Protein AF-A0A9W7WUG7-F1 (afdb_monomer)

Secondary structure (DSSP, 8-state):
-------S-PPPEEP--TT-TTS-TTTS-EEEEEEEEEETTT--EEEEEEEE--EEPGGGPPTTEEEEEEETTT--EEEEEESSSS-EEESSBTT-

Organism: Triplophysa rosa (NCBI:txid992332)

Sequence (96 aa):
MRGEQFLKGVGSVSPANPLNPSHSPDTDYKGGQSQPVVNVMTGQAFITAQIHGYGIDIESLPPGSSLLFINANDETNEGIMHNANPAFIVHFQPEA

Solvent-accessible surface area (backbone atoms only — not comparable to full-atom values): 5838 Å² total; per-residue (Å²): 133,92,78,83,53,82,75,91,65,80,38,57,71,48,69,60,42,89,82,43,96,89,48,60,40,75,68,38,58,37,78,47,74,72,45,48,34,28,32,71,89,76,70,49,73,44,75,31,33,34,80,48,62,59,42,52,48,76,92,46,48,51,90,62,54,43,83,36,24,30,28,73,86,75,68,46,56,36,20,40,30,40,75,90,48,105,38,47,53,63,71,48,51,84,88,109

Mean predicted aligned error: 9.74 Å

InterPro domains:
  IPR017926 Glutamine amidotransferase [PF00117] (31-96)
  IPR029062 Class I glutamine amidotransferase-like [G3DSA:3.40.50.880] (11-96)
  IPR029062 Class I glutamine amidotransferase-like [SSF52317] (32-96)

Foldseek 3Di:
DDADDDDPFAFDKDQQDCPDPLAHQVVQQDADQAWWKAFPVPRDIDGFGAGGRIAHDQVRGDPQKHQGMATPPRGTGAKIDGNPDRHMDGRTDPVD

Nearest PDB structures (foldseek):
  1m6v-assembly1_F  TM=9.298E-01  e=2.275E-06  Escherichia coli
  1a9x-assembly1_B  TM=9.480E-01  e=6.957E-06  Escherichia coli
  1c30-assembly1_B  TM=9.467E-01  e=7.826E-06  Escherichia coli
  1cs0-assembly1_F  TM=9.497E-01  e=8.300E-06  Escherichia coli
  1t36-assembly1_D  TM=9.464E-01  e=7.379E-06  Escherichia coli

Structure (mmCIF, N/CA/C/O backbone):
data_AF-A0A9W7WUG7-F1
#
_entry.id   AF-A0A9W7WUG7-F1
#
loop_
_atom_site.group_PDB
_atom_site.id
_atom_site.type_symbol
_atom_site.label_atom_id
_atom_site.label_alt_id
_atom_site.label_comp_id
_atom_site.label_asym_id
_atom_site.label_entity_id
_atom_site.label_seq_id
_atom_site.pdbx_PDB_ins_code
_atom_site.Cartn_x
_atom_site.Cartn_y
_atom_site.Cartn_z
_atom_site.occupancy
_atom_site.B_iso_or_equiv
_atom_site.auth_seq_id
_atom_site.auth_comp_id
_atom_site.auth_asym_id
_atom_site.auth_atom_id
_atom_site.pdbx_PDB_model_num
ATOM 1 N N . MET A 1 1 ? -5.679 18.942 -2.032 1.00 33.12 1 MET A N 1
ATOM 2 C CA . MET A 1 1 ? -6.312 18.553 -0.751 1.00 33.12 1 MET A CA 1
ATOM 3 C C . MET A 1 1 ? -5.184 18.151 0.189 1.00 33.12 1 MET A C 1
ATOM 5 O O . MET A 1 1 ? -4.403 17.298 -0.197 1.00 33.12 1 MET A O 1
ATOM 9 N N . ARG A 1 2 ? -4.998 18.841 1.325 1.00 33.09 2 ARG A N 1
ATOM 10 C CA . ARG A 1 2 ? -3.901 18.568 2.277 1.00 33.09 2 ARG A CA 1
ATOM 11 C C . ARG A 1 2 ? -4.255 17.344 3.123 1.00 33.09 2 ARG A C 1
ATOM 13 O O . ARG A 1 2 ? -5.149 17.437 3.958 1.00 33.09 2 ARG A O 1
ATOM 20 N N . GLY A 1 3 ? -3.577 16.227 2.891 1.00 32.34 3 GLY A N 1
ATOM 21 C CA . GLY A 1 3 ? -3.638 15.033 3.730 1.00 32.34 3 GLY A CA 1
ATOM 22 C C . GLY A 1 3 ? -2.404 14.954 4.619 1.00 32.34 3 GLY A C 1
ATOM 23 O O . GLY A 1 3 ? -1.493 14.199 4.325 1.00 32.34 3 GLY A O 1
ATOM 24 N N . GLU A 1 4 ? -2.357 15.746 5.687 1.00 38.69 4 GLU A N 1
ATOM 25 C CA . GLU A 1 4 ? -1.382 15.559 6.767 1.00 38.69 4 GLU A CA 1
ATOM 26 C C . GLU A 1 4 ? -2.165 15.340 8.061 1.00 38.69 4 GLU A C 1
ATOM 28 O O . GLU A 1 4 ? -2.474 16.272 8.800 1.00 38.69 4 GLU A O 1
ATOM 33 N N . GLN A 1 5 ? -2.540 14.088 8.315 1.00 39.56 5 GLN A N 1
ATOM 34 C CA . GLN A 1 5 ? -2.902 13.633 9.653 1.00 39.56 5 GLN A CA 1
ATOM 35 C C . GLN A 1 5 ? -1.967 12.481 10.002 1.00 39.56 5 GLN A C 1
ATOM 37 O O . GLN A 1 5 ? -2.137 11.355 9.543 1.00 39.56 5 GLN A O 1
ATOM 42 N N . PHE A 1 6 ? -0.934 12.800 10.782 1.00 38.16 6 PHE A N 1
ATOM 43 C CA . PHE A 1 6 ? 0.032 11.835 11.290 1.00 38.16 6 PHE A CA 1
ATOM 44 C C . PHE A 1 6 ? -0.683 10.828 12.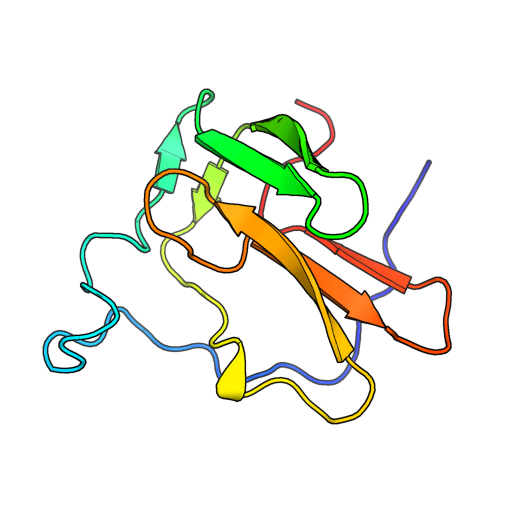196 1.00 38.16 6 PHE A C 1
ATOM 46 O O . PHE A 1 6 ? -1.118 11.171 13.299 1.00 38.16 6 PHE A O 1
ATOM 53 N N . LEU A 1 7 ? -0.777 9.576 11.749 1.00 41.84 7 LEU A N 1
ATOM 54 C CA . LEU A 1 7 ? -1.131 8.456 12.612 1.00 41.84 7 LEU A CA 1
ATOM 55 C C . LEU A 1 7 ? -0.018 8.297 13.657 1.00 41.84 7 LEU A C 1
ATOM 57 O O . LEU A 1 7 ? 1.094 7.869 13.357 1.00 41.84 7 LEU A O 1
ATOM 61 N N . LYS A 1 8 ? -0.294 8.702 14.901 1.00 37.09 8 LYS A N 1
ATOM 62 C CA . LYS A 1 8 ? 0.598 8.466 16.043 1.00 37.09 8 LYS A CA 1
ATOM 63 C C . LYS A 1 8 ? 0.459 7.004 16.466 1.00 37.09 8 LYS A C 1
ATOM 65 O O . LYS A 1 8 ? -0.366 6.670 17.307 1.00 37.09 8 LYS A O 1
ATOM 70 N N . GLY A 1 9 ? 1.259 6.152 15.842 1.00 42.41 9 GLY A N 1
ATOM 71 C CA . GLY A 1 9 ? 1.333 4.716 16.098 1.00 42.41 9 GLY A CA 1
ATOM 72 C C . GLY A 1 9 ? 2.176 4.081 15.007 1.00 42.41 9 GLY A C 1
ATOM 73 O O . GLY A 1 9 ? 1.637 3.522 14.060 1.00 42.41 9 GLY A O 1
ATOM 74 N N . VAL A 1 10 ? 3.490 4.288 15.072 1.00 46.44 10 VAL A N 1
ATOM 75 C CA . VAL A 1 10 ? 4.414 3.818 14.036 1.00 46.44 10 VAL A CA 1
ATOM 76 C C . VAL A 1 10 ? 4.529 2.302 14.190 1.00 46.44 10 VAL A C 1
ATOM 78 O O . VAL A 1 10 ? 4.972 1.837 15.241 1.00 46.44 10 VAL A O 1
ATOM 81 N N . GLY A 1 11 ? 4.089 1.544 13.179 1.00 49.59 11 GLY A N 1
ATOM 82 C CA . GLY A 1 11 ? 4.448 0.129 13.047 1.00 49.59 11 GLY A CA 1
ATOM 83 C C . GLY A 1 11 ? 5.971 -0.027 13.071 1.00 49.59 11 GLY A C 1
ATOM 84 O O . GLY A 1 11 ? 6.705 0.956 12.904 1.00 49.59 11 GLY A O 1
ATOM 85 N N . SER A 1 12 ? 6.474 -1.233 13.324 1.00 53.47 12 SER A N 1
ATOM 86 C CA . SER A 1 12 ? 7.923 -1.426 13.331 1.00 53.47 12 SER A CA 1
ATOM 87 C C . SER A 1 12 ? 8.475 -1.155 11.936 1.00 53.47 12 SER A C 1
ATOM 89 O O . SER A 1 12 ? 8.079 -1.794 10.964 1.00 53.47 12 SER A O 1
ATOM 91 N N . VAL A 1 13 ? 9.392 -0.196 11.849 1.00 49.56 13 VAL A N 1
ATOM 92 C CA . VAL A 1 13 ? 10.172 0.050 10.638 1.00 49.56 13 VAL A CA 1
ATOM 93 C C . VAL A 1 13 ? 11.291 -0.978 10.630 1.00 49.56 13 VAL A C 1
ATOM 95 O O . VAL A 1 13 ? 12.087 -1.031 11.573 1.00 49.56 13 VAL A O 1
ATOM 98 N N . SER A 1 14 ? 11.342 -1.818 9.606 1.00 46.53 14 SER A N 1
ATOM 99 C CA . SER A 1 14 ? 12.415 -2.794 9.463 1.00 46.53 14 SER A CA 1
ATOM 100 C C . SER A 1 14 ? 13.449 -2.248 8.480 1.00 46.53 14 SER A C 1
ATOM 102 O O . SER A 1 14 ? 13.078 -1.865 7.373 1.00 46.53 14 SER A O 1
ATOM 104 N N . PRO A 1 15 ? 14.748 -2.188 8.839 1.00 43.59 15 PRO A N 1
ATOM 105 C CA . PRO A 1 15 ? 15.774 -2.162 7.809 1.00 43.59 15 PRO A CA 1
ATOM 106 C C . PRO A 1 15 ? 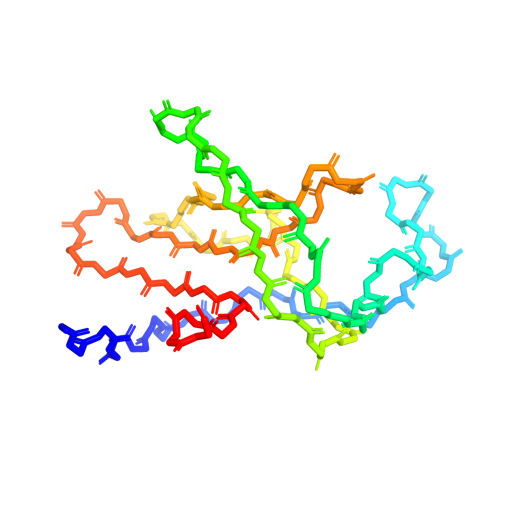15.637 -3.435 6.977 1.00 43.59 15 PRO A C 1
ATOM 108 O O . PRO A 1 15 ? 15.304 -4.486 7.530 1.00 43.59 15 PRO A O 1
ATOM 111 N N . ALA A 1 16 ? 15.937 -3.331 5.686 1.00 44.94 16 ALA A N 1
ATOM 112 C CA . ALA A 1 16 ? 16.210 -4.445 4.789 1.00 44.94 16 ALA A CA 1
ATOM 113 C C . ALA A 1 16 ? 16.859 -5.623 5.555 1.00 44.94 16 ALA A C 1
ATOM 115 O O . ALA A 1 16 ? 18.033 -5.565 5.926 1.00 44.94 16 ALA A O 1
ATOM 116 N N . ASN A 1 17 ? 16.072 -6.655 5.886 1.00 35.78 17 ASN A N 1
ATOM 117 C CA . ASN A 1 17 ? 16.531 -7.788 6.686 1.00 35.78 17 ASN A CA 1
ATOM 118 C C . ASN A 1 17 ? 16.951 -8.911 5.729 1.00 35.78 17 ASN A C 1
ATOM 120 O O . ASN A 1 17 ? 16.077 -9.559 5.155 1.00 35.78 17 ASN A O 1
ATOM 124 N N . PRO A 1 18 ? 18.254 -9.210 5.577 1.00 38.75 18 PRO A N 1
ATOM 125 C CA . PRO A 1 18 ? 18.721 -10.234 4.642 1.00 38.75 18 PRO A CA 1
ATOM 126 C C . PRO A 1 18 ? 18.311 -11.668 5.017 1.00 38.75 18 PRO A C 1
ATOM 128 O O . PRO A 1 18 ? 18.656 -12.603 4.301 1.00 38.75 18 PRO A O 1
ATOM 131 N N . LEU A 1 19 ? 17.598 -11.863 6.133 1.00 35.78 19 LEU A N 1
ATOM 132 C CA . LEU A 1 19 ? 17.197 -13.173 6.646 1.00 35.78 19 LEU A CA 1
ATOM 133 C C . LEU A 1 19 ? 15.675 -13.391 6.708 1.00 35.78 19 LEU A C 1
ATOM 135 O O . LEU A 1 19 ? 15.255 -14.417 7.239 1.00 35.78 19 LEU A O 1
ATOM 139 N N . ASN A 1 20 ? 14.847 -12.485 6.166 1.00 42.03 20 ASN A N 1
ATOM 140 C CA . ASN A 1 20 ? 13.430 -12.779 5.934 1.00 42.03 20 ASN A CA 1
ATOM 141 C C . ASN A 1 20 ? 13.223 -13.278 4.488 1.00 42.03 20 ASN A C 1
ATOM 143 O O . ASN A 1 20 ? 13.195 -12.464 3.569 1.00 42.03 20 ASN A O 1
ATOM 147 N N . PRO A 1 21 ? 13.054 -14.589 4.239 1.00 40.69 21 PRO A N 1
ATOM 148 C CA . PRO A 1 21 ? 12.905 -15.113 2.882 1.00 40.69 21 PRO A CA 1
ATOM 149 C C . PRO A 1 21 ? 11.603 -14.680 2.184 1.00 40.69 21 PRO A C 1
ATOM 151 O O . PRO A 1 21 ? 11.454 -14.965 0.999 1.00 40.69 21 PRO A O 1
ATOM 154 N N . SER A 1 22 ? 10.672 -14.010 2.883 1.00 45.56 22 SER A N 1
ATOM 155 C CA . SER A 1 22 ? 9.449 -13.455 2.288 1.00 45.56 22 SER A CA 1
ATOM 156 C C . SER A 1 22 ? 9.536 -11.967 1.919 1.00 45.56 22 SER A C 1
ATOM 158 O O . SER A 1 22 ? 8.620 -11.474 1.276 1.00 45.56 22 SER A O 1
ATOM 160 N N . HIS A 1 23 ? 10.598 -11.254 2.310 1.00 46.66 23 HIS A N 1
ATOM 161 C CA . HIS A 1 23 ? 10.830 -9.845 1.967 1.00 46.66 23 HIS A CA 1
ATOM 162 C C . HIS A 1 23 ? 12.325 -9.659 1.700 1.00 46.66 23 HIS A C 1
ATOM 164 O O . HIS A 1 23 ? 13.135 -9.642 2.628 1.00 46.66 23 HIS A O 1
ATOM 170 N N . SER A 1 24 ? 12.701 -9.578 0.423 1.00 41.12 24 SER A N 1
ATOM 171 C CA . SER A 1 24 ? 14.103 -9.416 0.041 1.00 41.12 24 SER A CA 1
ATOM 172 C C . SER A 1 24 ? 14.595 -8.021 0.449 1.00 41.12 24 SER A C 1
ATOM 174 O O . SER A 1 24 ? 13.926 -7.038 0.153 1.00 41.12 24 SER A O 1
ATOM 176 N N . PRO A 1 25 ? 15.777 -7.879 1.072 1.00 44.62 25 PRO A N 1
ATOM 177 C CA . PRO A 1 25 ? 16.350 -6.571 1.410 1.00 44.62 25 PRO A CA 1
ATOM 178 C C . PRO A 1 25 ? 16.497 -5.624 0.202 1.00 44.62 25 PRO A C 1
ATOM 180 O O . PRO A 1 25 ? 16.551 -4.409 0.381 1.00 44.62 25 PRO A O 1
ATOM 183 N N . ASP A 1 26 ? 16.540 -6.171 -1.015 1.00 43.97 26 ASP A N 1
ATOM 184 C CA . ASP A 1 26 ? 16.696 -5.416 -2.259 1.00 43.97 26 ASP A CA 1
ATOM 185 C C . ASP A 1 26 ? 15.380 -4.803 -2.791 1.00 43.97 26 ASP A C 1
ATOM 187 O O . ASP A 1 26 ? 15.438 -3.944 -3.668 1.00 43.97 26 ASP A O 1
ATOM 191 N N . THR A 1 27 ? 14.199 -5.202 -2.290 1.00 51.59 27 THR A N 1
ATOM 192 C CA . THR A 1 27 ? 12.891 -4.694 -2.780 1.00 51.59 27 THR A CA 1
ATOM 193 C C . THR A 1 27 ? 12.453 -3.381 -2.130 1.00 51.59 27 THR A C 1
ATOM 195 O O . THR A 1 27 ? 11.649 -2.636 -2.689 1.00 51.59 27 THR A O 1
ATOM 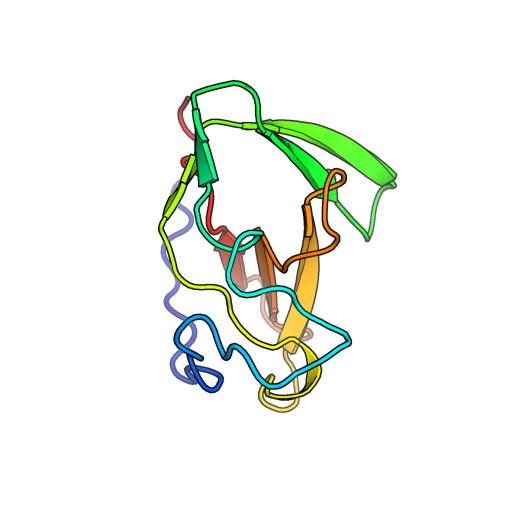198 N N . ASP A 1 28 ? 13.009 -3.050 -0.965 1.00 56.25 28 ASP A N 1
ATOM 199 C CA . ASP A 1 28 ? 12.639 -1.833 -0.234 1.00 56.25 28 ASP A CA 1
ATOM 200 C C . ASP A 1 28 ? 13.351 -0.580 -0.757 1.00 56.25 28 ASP A C 1
ATOM 202 O O . ASP A 1 28 ? 12.921 0.534 -0.462 1.00 56.25 28 ASP A O 1
ATOM 206 N N . TYR A 1 29 ? 14.426 -0.729 -1.542 1.00 55.69 29 TYR A N 1
ATOM 207 C CA . TYR A 1 29 ? 15.062 0.408 -2.203 1.00 55.69 29 TYR A CA 1
ATOM 208 C C . TYR A 1 29 ? 14.303 0.775 -3.478 1.00 55.69 29 TYR A C 1
ATOM 210 O O . TYR A 1 29 ? 14.491 0.180 -4.541 1.00 55.69 29 TYR A O 1
ATOM 218 N N . LYS A 1 30 ? 13.467 1.808 -3.385 1.00 63.44 30 LYS A N 1
ATOM 219 C CA . LYS A 1 30 ? 12.642 2.280 -4.496 1.00 63.44 30 LYS A CA 1
ATOM 220 C C . LYS A 1 30 ? 13.121 3.646 -4.926 1.00 63.44 30 LYS A C 1
ATOM 222 O O . LYS A 1 30 ? 12.855 4.633 -4.254 1.00 63.44 30 LYS A O 1
ATOM 227 N N . GLY A 1 31 ? 13.839 3.695 -6.045 1.00 65.81 31 GLY A N 1
ATOM 228 C CA . GLY A 1 31 ? 14.280 4.931 -6.684 1.00 65.81 31 GLY A CA 1
ATOM 229 C C . GLY A 1 31 ? 13.693 5.050 -8.085 1.00 65.81 31 GLY A C 1
ATOM 230 O O . GLY A 1 31 ? 14.015 4.253 -8.962 1.00 65.81 31 GLY A O 1
ATOM 231 N N . GLY A 1 32 ? 12.833 6.039 -8.321 1.00 68.62 32 GLY A N 1
ATOM 232 C CA . GLY A 1 32 ? 12.351 6.350 -9.667 1.00 68.62 32 GLY A CA 1
ATOM 233 C C . GLY A 1 32 ? 10.979 7.011 -9.712 1.00 68.62 32 GLY A C 1
ATOM 234 O O . GLY A 1 32 ? 10.247 7.050 -8.732 1.00 68.62 32 GLY A O 1
ATOM 235 N N . GLN A 1 33 ? 10.629 7.519 -10.892 1.00 75.69 33 GLN A N 1
ATOM 236 C CA . GLN A 1 33 ? 9.377 8.238 -11.176 1.00 75.69 33 GLN A CA 1
ATOM 237 C C . GLN A 1 33 ? 8.292 7.316 -11.770 1.00 75.69 33 GLN A C 1
ATOM 239 O O . GLN A 1 33 ? 7.335 7.780 -12.382 1.00 75.69 33 GLN A O 1
ATOM 244 N N . SER A 1 34 ? 8.491 5.995 -11.715 1.00 86.25 34 SER A N 1
ATOM 245 C CA . SER A 1 34 ? 7.676 5.028 -12.462 1.00 86.25 34 SER A CA 1
ATOM 246 C C . SER A 1 34 ? 7.321 3.783 -11.652 1.00 86.25 34 SER A C 1
ATOM 248 O O . SER A 1 34 ? 7.286 2.682 -12.195 1.00 86.25 34 SER A O 1
ATOM 250 N N . GLN A 1 35 ? 7.080 3.946 -10.349 1.00 86.94 35 GLN A N 1
ATOM 251 C CA . GLN A 1 35 ? 6.707 2.837 -9.472 1.00 86.94 35 GLN A CA 1
ATOM 252 C C . GLN A 1 35 ? 5.185 2.614 -9.497 1.00 86.94 35 GLN A C 1
ATOM 254 O O . GLN A 1 35 ? 4.439 3.549 -9.176 1.00 86.94 35 GLN A O 1
ATOM 259 N N . PRO A 1 36 ? 4.703 1.420 -9.892 1.00 91.50 36 PRO A N 1
ATOM 260 C CA . PRO A 1 36 ? 3.285 1.104 -9.936 1.00 91.50 36 PRO A CA 1
ATOM 261 C C . PRO A 1 36 ? 2.755 0.799 -8.534 1.00 91.50 36 PRO A C 1
ATOM 263 O O . PRO A 1 36 ? 3.245 -0.092 -7.840 1.00 91.50 36 PRO A O 1
ATOM 266 N N . VAL A 1 37 ? 1.707 1.510 -8.138 1.00 91.62 37 VAL A N 1
ATOM 267 C CA . VAL A 1 37 ? 1.044 1.339 -6.845 1.00 91.62 37 VAL A CA 1
ATOM 268 C C . VAL A 1 37 ? -0.435 1.078 -7.069 1.00 91.62 37 VAL A C 1
ATOM 270 O O . VAL A 1 37 ? -1.076 1.759 -7.867 1.00 91.62 37 VAL A O 1
ATOM 273 N N . VAL A 1 38 ? -0.991 0.099 -6.363 1.00 94.25 38 VAL A N 1
ATOM 274 C CA . VAL A 1 38 ? -2.397 -0.296 -6.474 1.00 94.25 38 VAL A CA 1
ATOM 275 C C . VAL A 1 38 ? -3.132 0.055 -5.191 1.00 94.25 38 VAL A C 1
ATOM 277 O O . VAL A 1 38 ? -2.694 -0.293 -4.096 1.00 94.25 38 VAL A O 1
ATOM 280 N N . ASN A 1 39 ? -4.270 0.733 -5.325 1.00 95.19 39 ASN A N 1
ATOM 281 C CA . ASN A 1 39 ? -5.218 0.905 -4.235 1.00 95.19 39 ASN A CA 1
ATOM 282 C C . ASN A 1 39 ? -5.958 -0.416 -4.007 1.00 95.19 39 ASN A C 1
ATOM 284 O O . ASN A 1 39 ? -6.725 -0.855 -4.866 1.00 95.19 39 ASN A O 1
ATOM 288 N N . VAL A 1 40 ? -5.765 -1.033 -2.844 1.00 94.06 40 VAL A N 1
ATOM 289 C CA . VAL A 1 40 ? -6.326 -2.365 -2.560 1.00 94.06 40 VAL A CA 1
ATOM 290 C C . VAL A 1 40 ? -7.848 -2.356 -2.398 1.00 94.06 40 VAL A C 1
ATOM 292 O O . VAL A 1 40 ? -8.492 -3.385 -2.575 1.00 94.06 40 VAL A O 1
ATOM 295 N N . MET A 1 41 ? -8.442 -1.196 -2.106 1.00 92.81 41 MET A N 1
ATOM 296 C CA . MET A 1 41 ? -9.889 -1.048 -1.927 1.00 92.81 41 MET A CA 1
ATOM 297 C C . MET A 1 41 ? -10.629 -0.930 -3.260 1.00 92.81 41 MET A C 1
ATOM 299 O O . MET A 1 41 ? -11.769 -1.374 -3.373 1.00 92.81 41 MET A O 1
ATOM 303 N N . THR A 1 42 ? -10.009 -0.295 -4.260 1.00 95.25 42 THR A N 1
ATOM 304 C CA . THR A 1 42 ? -10.658 0.011 -5.547 1.00 95.25 42 THR A CA 1
ATOM 305 C C . THR A 1 42 ? -10.089 -0.775 -6.724 1.00 95.25 42 THR A C 1
ATOM 307 O O . THR A 1 42 ? -10.711 -0.809 -7.784 1.00 95.25 42 THR A O 1
ATOM 310 N N . GLY A 1 43 ? -8.907 -1.377 -6.573 1.00 94.44 43 GLY A N 1
ATOM 311 C CA . GLY A 1 43 ? -8.158 -2.012 -7.657 1.00 94.44 43 GLY A CA 1
ATOM 312 C C . GLY A 1 43 ? -7.539 -1.023 -8.652 1.00 94.44 43 GLY A C 1
ATOM 313 O O . GLY A 1 43 ? -6.998 -1.440 -9.673 1.00 94.44 43 GLY A O 1
ATOM 314 N N . GLN A 1 44 ? -7.620 0.286 -8.395 1.00 94.88 44 GLN A N 1
ATOM 315 C CA . GLN A 1 44 ? -7.026 1.297 -9.269 1.00 94.88 44 GLN A CA 1
ATOM 316 C C . GLN A 1 44 ? -5.505 1.315 -9.129 1.00 94.88 44 GLN A C 1
ATOM 318 O O . GLN A 1 44 ? -4.985 1.329 -8.014 1.00 94.88 44 GLN A O 1
ATOM 323 N N . ALA A 1 45 ? -4.809 1.371 -10.263 1.00 92.75 45 ALA A N 1
ATOM 324 C CA . ALA A 1 45 ? -3.358 1.485 -10.327 1.00 92.75 45 ALA A CA 1
ATOM 325 C C . ALA A 1 45 ? -2.920 2.922 -10.643 1.00 92.75 45 ALA A C 1
ATOM 327 O O . ALA A 1 45 ? -3.558 3.620 -11.434 1.00 92.75 45 ALA A O 1
ATOM 328 N N . PHE A 1 46 ? -1.801 3.331 -10.053 1.00 91.19 46 PHE A N 1
ATOM 329 C CA . PHE A 1 46 ? -1.178 4.640 -10.200 1.00 91.19 46 PHE A CA 1
ATOM 330 C C . PHE A 1 46 ? 0.309 4.464 -10.496 1.00 91.19 46 PHE A C 1
ATOM 332 O O . PHE A 1 46 ? 0.947 3.559 -9.964 1.00 91.19 46 PHE A O 1
ATOM 339 N N . ILE A 1 47 ? 0.866 5.343 -11.324 1.00 91.12 47 ILE A N 1
ATOM 340 C CA . ILE A 1 47 ? 2.316 5.469 -11.480 1.00 91.12 47 ILE A CA 1
ATOM 341 C C . ILE A 1 47 ? 2.779 6.570 -10.538 1.00 91.12 47 ILE A C 1
ATOM 343 O O . ILE A 1 47 ? 2.200 7.653 -10.538 1.00 91.12 47 ILE A O 1
ATOM 347 N N . THR A 1 48 ? 3.784 6.277 -9.718 1.00 86.56 48 THR A N 1
ATOM 348 C CA . THR A 1 48 ? 4.203 7.159 -8.630 1.00 86.56 48 THR A CA 1
ATOM 349 C C . THR A 1 48 ? 5.711 7.372 -8.605 1.00 86.56 48 THR A C 1
ATOM 351 O O . THR A 1 48 ? 6.497 6.536 -9.067 1.00 86.56 48 THR A O 1
ATOM 354 N N . ALA A 1 49 ? 6.104 8.509 -8.037 1.00 85.94 49 ALA A N 1
ATOM 355 C CA . ALA A 1 49 ? 7.482 8.822 -7.711 1.00 85.94 49 ALA A CA 1
ATOM 356 C C . ALA A 1 49 ? 7.825 8.327 -6.304 1.00 85.94 49 ALA A C 1
ATOM 358 O O . ALA A 1 49 ? 7.132 8.663 -5.339 1.00 85.94 49 ALA A O 1
ATOM 359 N N . GLN A 1 50 ? 8.902 7.552 -6.185 1.00 83.00 50 GLN A N 1
ATOM 360 C CA . GLN A 1 50 ? 9.360 6.986 -4.917 1.00 83.00 50 GLN A CA 1
ATOM 361 C C . GLN A 1 50 ? 10.882 7.057 -4.815 1.00 83.00 50 GLN A C 1
ATOM 363 O O . GLN A 1 50 ? 11.594 6.814 -5.794 1.00 83.00 50 GLN A O 1
ATOM 368 N N . ILE A 1 51 ? 11.352 7.435 -3.625 1.00 76.44 51 ILE A N 1
ATOM 369 C CA . ILE A 1 51 ? 12.766 7.533 -3.238 1.00 76.44 51 ILE A CA 1
ATOM 370 C C . ILE A 1 51 ? 12.915 7.183 -1.751 1.00 76.44 51 ILE A C 1
ATOM 372 O O . ILE A 1 51 ? 13.338 8.002 -0.937 1.00 76.44 51 ILE A O 1
ATOM 376 N N . HIS A 1 52 ? 12.508 5.977 -1.368 1.00 73.62 52 HIS A N 1
ATOM 377 C CA . HIS A 1 52 ? 12.645 5.489 0.005 1.00 73.62 52 HIS A CA 1
ATOM 378 C C . HIS A 1 52 ? 13.367 4.136 0.026 1.00 73.62 52 HIS A C 1
ATOM 380 O O . HIS A 1 52 ? 13.524 3.493 -1.008 1.00 73.62 52 HIS A O 1
ATOM 386 N N . GLY A 1 53 ? 13.935 3.793 1.183 1.00 74.50 53 GLY A N 1
ATOM 387 C CA . GLY A 1 53 ? 14.765 2.595 1.375 1.00 74.50 53 GLY A CA 1
ATOM 388 C C . GLY A 1 53 ? 14.330 1.740 2.563 1.00 74.50 53 GLY A C 1
ATOM 389 O O . GLY A 1 53 ? 15.127 0.948 3.056 1.00 74.50 53 GLY A O 1
ATOM 390 N N . TYR A 1 54 ? 13.119 1.979 3.076 1.00 72.44 54 TYR A N 1
ATOM 391 C CA . TYR A 1 54 ? 12.551 1.308 4.242 1.00 72.44 54 TYR A CA 1
ATOM 392 C C . TYR A 1 54 ? 11.049 1.109 4.034 1.00 72.44 54 TYR A C 1
ATOM 394 O O . TYR A 1 54 ? 10.327 2.083 3.805 1.00 72.44 54 TYR A O 1
ATOM 402 N N . GLY A 1 55 ? 10.578 -0.128 4.174 1.00 76.12 55 GLY A N 1
ATOM 403 C CA . GLY A 1 55 ? 9.158 -0.458 4.227 1.00 76.12 55 GLY A CA 1
ATOM 404 C C . GLY A 1 55 ? 8.581 -0.452 5.649 1.00 76.12 55 GLY A C 1
ATOM 405 O O . GLY A 1 55 ? 9.299 -0.511 6.652 1.00 76.12 55 GLY A O 1
ATOM 406 N N . ILE A 1 56 ? 7.249 -0.403 5.736 1.00 81.62 56 ILE A N 1
ATOM 407 C CA . ILE A 1 56 ? 6.512 -0.734 6.964 1.00 81.62 56 ILE A CA 1
ATOM 408 C C . ILE A 1 56 ? 5.975 -2.155 6.818 1.00 81.62 56 ILE A C 1
ATOM 410 O O . ILE A 1 56 ? 5.212 -2.422 5.887 1.00 81.62 56 ILE A O 1
ATOM 414 N N . ASP A 1 57 ? 6.312 -3.027 7.768 1.00 82.44 57 ASP A N 1
ATOM 415 C CA . ASP A 1 57 ? 5.763 -4.382 7.832 1.00 82.44 57 ASP A CA 1
ATOM 41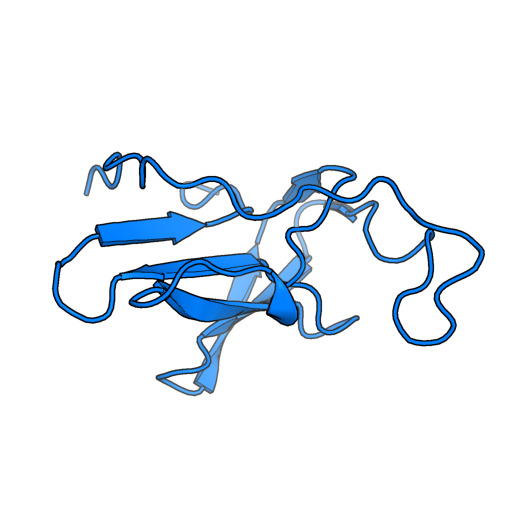6 C C . ASP A 1 57 ? 4.257 -4.339 8.139 1.00 82.44 57 ASP A C 1
ATOM 418 O O . ASP A 1 57 ? 3.827 -3.784 9.157 1.00 82.44 57 ASP A O 1
ATOM 422 N N . ILE A 1 58 ? 3.459 -4.931 7.250 1.00 78.50 58 ILE A N 1
ATOM 423 C CA . ILE A 1 58 ? 1.993 -4.970 7.317 1.00 78.50 58 ILE A CA 1
ATOM 424 C C . ILE A 1 58 ? 1.529 -5.756 8.550 1.00 78.50 58 ILE A C 1
ATOM 426 O O . ILE A 1 58 ? 0.560 -5.361 9.200 1.00 78.50 58 ILE A O 1
ATOM 430 N N . GLU A 1 59 ? 2.251 -6.812 8.927 1.00 82.81 59 GLU A N 1
ATOM 431 C CA . GLU A 1 59 ? 1.923 -7.639 10.095 1.00 82.81 59 GLU A CA 1
ATOM 432 C C . GLU A 1 59 ? 2.193 -6.902 11.418 1.00 82.81 59 GLU A C 1
ATOM 434 O O . GLU A 1 59 ? 1.677 -7.271 12.473 1.00 82.81 59 GLU A O 1
ATOM 439 N N . SER A 1 60 ? 2.972 -5.816 11.367 1.00 84.00 60 SER A N 1
ATOM 440 C CA . SER A 1 60 ? 3.306 -4.981 12.524 1.00 84.00 60 SER A CA 1
ATOM 441 C C . SER A 1 60 ? 2.348 -3.804 12.745 1.00 84.00 60 SER A C 1
ATOM 443 O O . SER A 1 60 ? 2.567 -2.984 13.646 1.00 84.00 60 SER A O 1
ATOM 445 N N . LEU A 1 61 ? 1.302 -3.675 11.921 1.00 83.75 61 LEU A N 1
ATOM 446 C CA . LEU A 1 61 ? 0.384 -2.546 12.006 1.00 83.75 61 LEU A CA 1
ATOM 447 C C . LEU A 1 61 ? -0.395 -2.551 13.331 1.00 83.75 61 LEU A C 1
ATOM 449 O O . LEU A 1 61 ? -0.870 -3.594 13.788 1.00 83.75 61 LEU A O 1
ATOM 453 N N . PRO A 1 62 ? -0.579 -1.375 13.960 1.00 87.38 62 PRO A N 1
ATOM 454 C CA . PRO A 1 62 ? -1.387 -1.287 15.163 1.00 87.38 62 PRO A CA 1
ATOM 455 C C . PRO A 1 62 ? -2.854 -1.639 14.857 1.00 87.38 62 PRO A C 1
ATOM 457 O O . PRO A 1 62 ? -3.345 -1.355 13.757 1.00 87.38 62 PRO A O 1
ATOM 460 N N . PRO A 1 63 ? -3.598 -2.189 15.836 1.00 91.25 63 PRO A N 1
ATOM 461 C CA . PRO A 1 63 ? -5.023 -2.446 15.678 1.00 91.25 63 PRO A CA 1
ATOM 462 C C . PRO A 1 63 ? -5.780 -1.191 15.230 1.00 91.25 63 PRO A C 1
ATOM 464 O O . PRO A 1 63 ? -5.590 -0.110 15.786 1.00 91.25 63 PRO A O 1
ATOM 467 N N . GLY A 1 64 ? -6.668 -1.343 14.246 1.00 90.94 64 GLY A N 1
ATOM 468 C CA . GLY A 1 64 ? -7.439 -0.227 13.688 1.00 90.94 64 GLY A CA 1
ATOM 469 C C . GLY A 1 64 ? -6.789 0.470 12.490 1.00 90.94 64 GLY A C 1
ATOM 470 O O . GLY A 1 64 ? -7.382 1.415 11.970 1.00 90.94 64 GLY A O 1
ATOM 471 N N . SER A 1 65 ? -5.640 -0.017 12.022 1.00 92.31 65 SER A N 1
ATOM 472 C CA . SER A 1 65 ? -5.025 0.372 10.751 1.00 92.31 65 SER A CA 1
ATOM 473 C C . SER A 1 65 ? -5.137 -0.755 9.723 1.00 92.31 65 SER A C 1
ATOM 475 O O . SER A 1 65 ? -5.102 -1.928 10.088 1.00 92.31 65 SER A O 1
ATOM 477 N N . SER A 1 66 ? -5.249 -0.400 8.444 1.00 91.81 66 SER A N 1
ATOM 478 C CA . SER A 1 66 ? -5.268 -1.349 7.324 1.00 91.81 66 SER A CA 1
ATOM 479 C C . SER A 1 66 ? -4.391 -0.868 6.174 1.00 91.81 66 SER A C 1
ATOM 481 O O . SER A 1 66 ? -4.217 0.337 5.974 1.00 91.81 66 SER A O 1
ATOM 483 N N . LEU A 1 67 ? -3.887 -1.819 5.386 1.00 92.56 67 LEU A N 1
ATOM 484 C CA . LEU A 1 67 ? -3.231 -1.554 4.109 1.00 92.56 67 LEU A CA 1
ATOM 485 C C . LEU A 1 67 ? -4.183 -0.791 3.172 1.00 92.56 67 LEU A C 1
ATOM 487 O O . LEU A 1 67 ? -5.351 -1.154 3.039 1.00 92.56 67 LEU A O 1
ATOM 491 N N . LEU A 1 68 ? -3.678 0.257 2.524 1.00 94.31 68 LEU A N 1
ATOM 492 C CA . LEU A 1 68 ? -4.411 1.048 1.531 1.00 94.31 68 LEU A CA 1
ATOM 493 C C . LEU A 1 68 ? -3.769 0.949 0.144 1.00 94.31 68 LEU A C 1
ATOM 495 O O . LEU A 1 68 ? -4.479 0.843 -0.857 1.00 94.31 68 LEU A O 1
ATOM 499 N N . PHE A 1 69 ? -2.440 0.979 0.084 1.00 94.25 69 PHE A N 1
ATOM 500 C CA . PHE A 1 69 ? -1.692 0.942 -1.163 1.00 94.25 69 PHE A CA 1
ATOM 501 C C . PHE A 1 69 ? -0.594 -0.112 -1.105 1.00 94.25 69 PHE A C 1
ATOM 503 O O . PHE A 1 69 ? 0.117 -0.211 -0.108 1.00 94.25 69 PHE A O 1
ATOM 510 N N . ILE A 1 70 ? -0.449 -0.865 -2.191 1.00 92.38 70 ILE A N 1
ATOM 511 C CA . ILE A 1 70 ? 0.582 -1.890 -2.346 1.00 92.38 70 ILE A CA 1
ATOM 512 C C . ILE A 1 70 ? 1.379 -1.633 -3.621 1.00 92.38 70 ILE A C 1
ATOM 514 O O . ILE A 1 70 ? 0.812 -1.249 -4.648 1.00 92.38 70 ILE A O 1
ATOM 518 N N . ASN A 1 71 ? 2.690 -1.827 -3.562 1.00 90.25 71 ASN A N 1
ATOM 519 C CA . ASN A 1 71 ? 3.530 -1.790 -4.748 1.00 90.25 71 ASN A CA 1
ATOM 520 C C . ASN A 1 71 ? 3.272 -3.042 -5.595 1.00 90.25 71 ASN A C 1
ATOM 522 O O . ASN A 1 71 ? 3.343 -4.160 -5.092 1.00 90.25 71 ASN A O 1
ATOM 526 N N . ALA A 1 72 ? 2.970 -2.874 -6.881 1.00 89.62 72 ALA A N 1
ATOM 527 C CA . ALA A 1 72 ? 2.663 -4.014 -7.745 1.00 89.62 72 ALA A CA 1
ATOM 528 C C . ALA A 1 72 ? 3.904 -4.824 -8.157 1.00 89.62 72 ALA A C 1
ATOM 530 O O . ALA A 1 72 ? 3.754 -5.939 -8.650 1.00 89.62 72 ALA A O 1
ATOM 531 N N . ASN A 1 73 ? 5.111 -4.268 -8.004 1.00 88.31 73 ASN A N 1
ATOM 532 C CA . ASN A 1 73 ? 6.343 -4.950 -8.397 1.00 88.31 73 ASN A CA 1
ATOM 533 C C . ASN A 1 73 ? 6.805 -5.975 -7.356 1.00 88.31 73 ASN A C 1
ATOM 535 O O . ASN A 1 73 ? 7.348 -7.010 -7.731 1.00 88.31 73 ASN A O 1
ATOM 539 N N . ASP A 1 7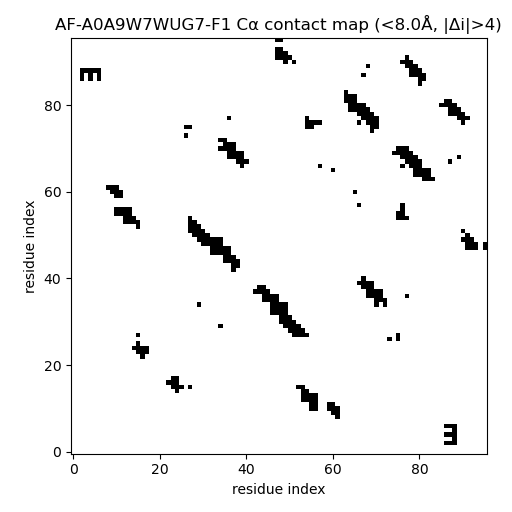4 ? 6.633 -5.673 -6.070 1.00 85.94 74 ASP A N 1
ATOM 540 C CA . ASP A 1 74 ? 7.244 -6.433 -4.972 1.00 85.94 74 ASP A CA 1
ATOM 541 C C . ASP A 1 74 ? 6.379 -6.527 -3.709 1.00 85.94 74 ASP A C 1
ATOM 543 O O . ASP A 1 74 ? 6.852 -6.982 -2.672 1.00 85.94 74 ASP A O 1
ATOM 547 N N . GLU A 1 75 ? 5.111 -6.126 -3.799 1.00 87.25 75 GLU A N 1
ATOM 548 C CA . GLU A 1 75 ? 4.100 -6.309 -2.754 1.00 87.25 75 GLU A CA 1
ATOM 549 C C . GLU A 1 75 ? 4.359 -5.535 -1.448 1.00 87.25 75 GLU A C 1
ATOM 551 O O . GLU A 1 75 ? 3.647 -5.716 -0.458 1.00 87.25 75 GLU A O 1
ATOM 556 N N . THR A 1 76 ? 5.310 -4.596 -1.439 1.00 87.75 76 THR A N 1
ATOM 557 C CA . THR A 1 76 ? 5.570 -3.767 -0.257 1.00 87.75 76 THR A CA 1
ATOM 558 C C . THR A 1 76 ? 4.428 -2.785 0.011 1.00 87.75 76 THR A C 1
ATOM 560 O O . THR A 1 76 ? 3.783 -2.274 -0.911 1.00 87.75 76 THR A O 1
ATOM 563 N N . ASN A 1 77 ? 4.233 -2.437 1.280 1.00 89.25 77 ASN A N 1
ATOM 564 C CA . ASN A 1 77 ? 3.279 -1.419 1.708 1.00 89.25 77 ASN A CA 1
ATOM 565 C C . ASN A 1 77 ? 3.672 -0.010 1.228 1.00 89.25 77 ASN A C 1
ATOM 567 O O . ASN A 1 77 ? 4.761 0.477 1.533 1.00 89.25 77 ASN A O 1
ATOM 571 N N . GLU A 1 78 ? 2.747 0.666 0.546 1.00 91.00 78 GLU A N 1
ATOM 572 C CA . GLU A 1 78 ? 2.915 2.030 0.026 1.00 91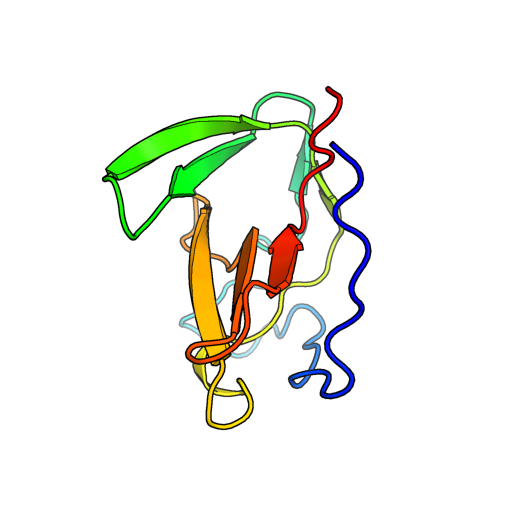.00 78 GLU A CA 1
ATOM 573 C C . GLU A 1 78 ? 1.900 3.028 0.606 1.00 91.00 78 GLU A C 1
ATOM 575 O O . GLU A 1 78 ? 1.835 4.190 0.193 1.00 91.00 78 GLU A O 1
ATOM 580 N N . GLY A 1 79 ? 1.076 2.594 1.560 1.00 91.00 79 GLY A N 1
ATOM 581 C CA . GLY A 1 79 ? 0.115 3.456 2.227 1.00 91.00 79 GLY A CA 1
ATOM 582 C C . GLY A 1 79 ? -0.820 2.708 3.164 1.00 91.00 79 GLY A C 1
ATOM 583 O O . GLY A 1 79 ? -1.231 1.577 2.908 1.00 91.00 79 GLY A O 1
ATOM 584 N N . ILE A 1 80 ? -1.198 3.382 4.246 1.00 93.31 80 ILE A N 1
ATOM 585 C CA . ILE A 1 80 ? -1.997 2.841 5.350 1.00 93.31 80 ILE A CA 1
ATOM 586 C C . ILE A 1 80 ? -3.172 3.782 5.598 1.00 93.31 80 ILE A C 1
ATOM 588 O O . ILE A 1 80 ? -3.012 5.002 5.542 1.00 93.31 80 ILE A O 1
ATOM 592 N N . MET A 1 81 ? -4.338 3.231 5.928 1.00 94.25 81 MET A N 1
ATOM 593 C CA . MET A 1 81 ? -5.502 3.993 6.382 1.00 94.25 81 MET A CA 1
ATOM 594 C C . MET A 1 81 ? -5.950 3.572 7.779 1.00 94.25 81 MET A C 1
ATOM 596 O O . MET A 1 81 ? -5.759 2.428 8.187 1.00 94.25 81 MET A O 1
ATOM 600 N N . HIS A 1 82 ? -6.588 4.494 8.496 1.00 93.88 82 HIS A N 1
ATOM 601 C CA . HIS A 1 82 ? -7.284 4.181 9.738 1.00 93.88 82 HIS A CA 1
ATOM 602 C C . HIS A 1 82 ? -8.704 3.690 9.448 1.00 93.88 82 HIS A C 1
ATOM 604 O O . HIS A 1 82 ? -9.438 4.297 8.673 1.00 93.88 82 HIS A O 1
ATOM 610 N N . ASN A 1 83 ? -9.138 2.638 10.135 1.00 91.31 83 ASN A N 1
ATOM 611 C CA . ASN A 1 83 ? -10.404 1.963 9.839 1.00 91.31 83 ASN A CA 1
ATOM 612 C C . ASN A 1 83 ? -11.634 2.794 10.234 1.00 91.31 83 ASN A C 1
ATOM 614 O O . ASN A 1 83 ? -12.691 2.666 9.626 1.00 91.31 83 ASN A O 1
ATOM 618 N N . ALA A 1 84 ? -11.507 3.632 11.268 1.00 90.69 84 ALA A N 1
ATOM 619 C CA . ALA A 1 84 ? -12.624 4.409 11.819 1.00 90.69 84 ALA A CA 1
ATOM 620 C C . ALA A 1 84 ? -12.539 5.925 11.568 1.00 90.69 84 ALA A C 1
ATOM 622 O O . ALA A 1 84 ? -13.519 6.632 11.780 1.00 90.69 84 ALA A O 1
ATOM 623 N N . ASN A 1 85 ? -11.381 6.434 11.138 1.00 89.38 85 ASN A N 1
ATOM 624 C CA . ASN A 1 85 ? -11.132 7.871 11.005 1.00 89.38 85 ASN A CA 1
ATOM 625 C C . ASN A 1 85 ? -10.760 8.166 9.551 1.00 89.38 85 ASN A C 1
ATOM 627 O O . ASN A 1 85 ? -10.064 7.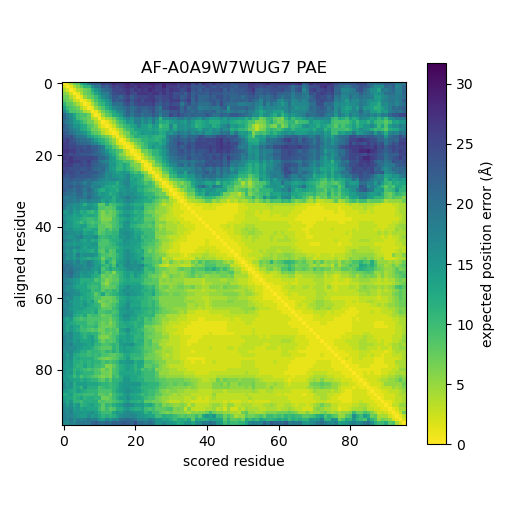350 8.951 1.00 89.38 85 ASN A O 1
ATOM 631 N N . PRO A 1 86 ? -11.141 9.325 8.988 1.00 88.81 86 PRO A N 1
ATOM 632 C CA . PRO A 1 86 ? -10.773 9.715 7.628 1.00 88.81 86 PRO A CA 1
ATOM 633 C C . PRO A 1 86 ? -9.307 10.187 7.571 1.00 88.81 86 PRO A C 1
ATOM 635 O O . PRO A 1 86 ? -9.018 11.340 7.254 1.00 88.81 86 PRO A O 1
ATOM 638 N N . ALA A 1 87 ? -8.381 9.301 7.935 1.00 88.81 87 ALA A N 1
ATOM 639 C CA . ALA A 1 87 ? -6.947 9.539 7.980 1.00 88.81 87 ALA A CA 1
ATOM 640 C C . ALA A 1 87 ? -6.213 8.407 7.257 1.00 88.81 87 ALA A C 1
ATOM 642 O O . ALA A 1 87 ? -6.483 7.227 7.490 1.00 88.81 87 ALA A O 1
ATOM 643 N N . PHE A 1 88 ? -5.278 8.781 6.391 1.00 91.56 88 PHE A N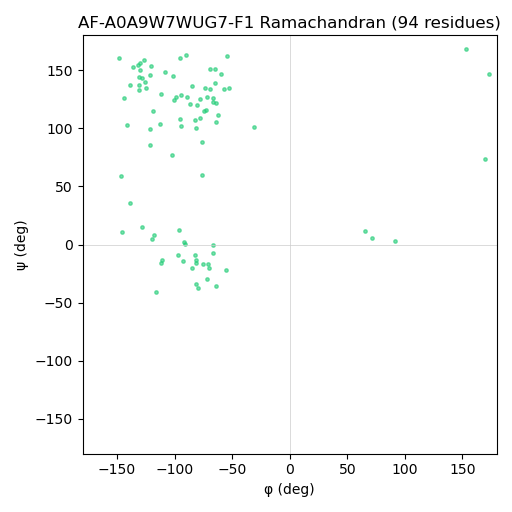 1
ATOM 644 C CA . PHE A 1 88 ? -4.403 7.861 5.680 1.00 91.56 88 PHE A CA 1
ATOM 645 C C . PHE A 1 88 ? -3.048 8.520 5.429 1.00 91.56 88 PHE A C 1
ATOM 647 O O . PHE A 1 88 ? -2.927 9.747 5.471 1.00 91.56 88 PHE A O 1
ATOM 654 N N . ILE A 1 89 ? -2.046 7.691 5.167 1.00 89.69 89 ILE A N 1
ATOM 655 C CA . ILE A 1 89 ? -0.701 8.096 4.767 1.00 89.69 89 ILE A CA 1
ATOM 656 C C . ILE A 1 89 ? -0.286 7.313 3.523 1.00 89.69 89 ILE A C 1
ATOM 658 O O . ILE A 1 89 ? -0.794 6.218 3.276 1.00 89.69 89 ILE A O 1
ATOM 662 N N . VAL A 1 90 ? 0.642 7.874 2.756 1.00 89.38 90 VAL A N 1
ATOM 663 C CA . VAL A 1 90 ? 1.243 7.250 1.571 1.00 89.38 90 VAL A CA 1
ATOM 664 C C . VAL A 1 90 ? 2.763 7.341 1.669 1.00 89.38 90 VAL A C 1
ATOM 666 O O . VAL A 1 90 ? 3.283 8.270 2.285 1.00 89.38 90 VAL A O 1
ATOM 669 N N . HIS A 1 91 ? 3.466 6.373 1.088 1.00 84.12 91 HIS A N 1
ATOM 670 C CA . HIS A 1 91 ? 4.933 6.352 1.014 1.00 84.12 91 HIS A CA 1
ATOM 671 C C . HIS A 1 91 ? 5.489 6.985 -0.267 1.00 84.12 91 HIS A C 1
ATOM 673 O O . HIS A 1 91 ? 6.678 7.290 -0.346 1.00 84.12 91 HIS A O 1
ATOM 679 N N . PHE A 1 92 ? 4.637 7.208 -1.263 1.00 80.25 92 PHE A N 1
ATOM 680 C CA . PHE A 1 92 ? 4.991 7.900 -2.496 1.00 80.25 92 PHE A CA 1
ATOM 681 C C . PHE A 1 92 ? 4.640 9.385 -2.427 1.00 80.25 92 PHE A C 1
ATOM 683 O O . PHE A 1 92 ? 3.799 9.796 -1.631 1.00 80.25 92 PHE A O 1
ATOM 690 N N . GLN A 1 93 ? 5.264 10.181 -3.294 1.00 78.62 93 GLN A N 1
ATOM 691 C CA . GLN A 1 93 ? 5.028 11.618 -3.385 1.00 78.62 93 GLN A CA 1
ATOM 692 C C . GLN A 1 93 ? 3.768 11.888 -4.239 1.00 78.62 93 GLN A C 1
ATOM 694 O O . GLN A 1 93 ? 3.810 11.672 -5.451 1.00 78.62 93 GLN A O 1
ATOM 699 N N . PRO A 1 94 ? 2.625 12.297 -3.650 1.00 71.75 94 PRO A N 1
ATOM 700 C CA . PRO A 1 94 ? 1.340 12.313 -4.352 1.00 71.75 94 PRO A CA 1
ATOM 701 C C . PRO A 1 94 ? 1.113 13.552 -5.231 1.00 71.75 94 PRO A C 1
ATOM 703 O O . PRO A 1 94 ? 0.111 13.607 -5.939 1.00 71.75 94 PRO A O 1
ATOM 706 N N . GLU A 1 95 ? 1.974 14.570 -5.158 1.00 62.19 95 GLU A N 1
ATOM 707 C CA . GLU A 1 95 ? 1.913 15.756 -6.022 1.00 62.19 95 GLU A CA 1
ATOM 708 C C . GLU A 1 95 ? 2.729 15.647 -7.316 1.00 62.19 95 GLU A C 1
ATOM 710 O O . GLU A 1 95 ? 2.762 16.615 -8.079 1.00 62.19 95 GLU A O 1
ATOM 715 N N . ALA A 1 96 ? 3.391 14.508 -7.531 1.00 54.22 96 ALA A N 1
ATOM 716 C CA . ALA A 1 96 ? 4.094 14.190 -8.770 1.00 54.22 96 ALA A CA 1
ATOM 717 C C .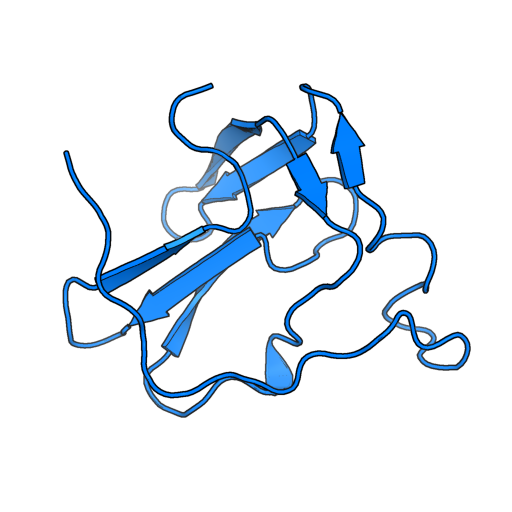 ALA A 1 96 ? 3.128 13.781 -9.896 1.00 54.22 96 ALA A C 1
ATOM 719 O O . ALA A 1 96 ? 2.072 13.177 -9.595 1.00 54.22 96 ALA A O 1
#

Radius of gyration: 13.06 Å; Cα contacts (8 Å, |Δi|>4): 188; chains: 1; bounding box: 31×34×29 Å

pLDDT: mean 72.88, std 21.29, range [32.34, 95.25]